Protein AF-A0A2D4EVL1-F1 (afdb_monomer)

Solvent-accessible surface area (backbone atoms only — not comparable to full-atom values): 8869 Å² total; per-residue (Å²): 101,49,69,61,30,50,54,51,45,54,55,54,51,51,54,47,52,57,56,58,70,43,46,65,57,53,49,51,52,48,57,52,46,53,50,40,49,78,69,65,39,97,57,35,70,60,49,52,53,52,51,52,52,55,53,51,53,52,51,52,50,52,53,51,52,50,57,50,49,54,53,38,49,54,50,30,54,51,32,49,50,52,54,53,50,50,53,49,52,57,49,50,55,52,50,51,58,56,71,70,50,81,78,69,57,94,44,72,71,48,34,53,52,51,52,51,53,48,54,54,48,62,69,45,43,63,65,46,53,53,50,52,51,53,48,48,55,49,46,50,50,40,44,74,70,65,38,95,58,28,70,63,44,48,56,51,49,55,62,73,76,108

Mean predicted aligned error: 4.7 Å

Radius of gyration: 28.56 Å; Cα contacts (8 Å, |Δi|>4): 63; chains: 1; bounding box: 56×29×90 Å

Organism: Micrurus corallinus (NCBI:txid54390)

Nearest PDB structures (foldseek):
  1cun-assembly1_C  TM=9.375E-01  e=3.130E-06  Gallus gallus
  3kbt-assembly1_A  TM=8.380E-01  e=3.012E-05  Homo sapiens
  1s35-assembly1_A  TM=7.912E-01  e=2.854E-05  Homo sapiens
  1u4q-assembly2_B  TM=7.596E-01  e=7.136E-05  Gallus gallus
  1u5p-assembly1_A  TM=7.511E-01  e=1.883E-04  Gallus gallus

pLDDT: mean 95.59, std 3.27, range [73.38, 98.31]

Foldseek 3Di:
DLVVLVVQLVVLVVVVVVLVVCPVVLVVLLVVLVVCCVVVHPCNVVSVVVNVVSVVVNVVVVVVSVVVNVVSVLVNLVVVLVVLLVVLVVVVVVVVVLVPDPPCDDDPVRNVVNVVVVVVVVVCVVVSVVSLVVSLVSLVVCLVVVRVCNVVSVVSNVVSVD

Structure (mmCIF, N/CA/C/O backbone):
data_AF-A0A2D4EVL1-F1
#
_entry.id   AF-A0A2D4EVL1-F1
#
loop_
_atom_site.group_PDB
_atom_site.id
_atom_site.type_symbol
_atom_site.label_atom_id
_atom_site.label_alt_id
_atom_site.label_comp_id
_atom_site.label_asym_id
_atom_site.label_entity_id
_atom_site.label_seq_id
_atom_site.pdbx_PDB_ins_code
_atom_site.Cartn_x
_atom_site.Cartn_y
_atom_site.Cartn_z
_atom_site.occupancy
_atom_site.B_iso_or_equiv
_atom_site.auth_seq_id
_atom_site.auth_comp_id
_atom_site.auth_asym_id
_atom_site.auth_atom_id
_atom_site.pdbx_PDB_model_num
ATOM 1 N N . ASP A 1 1 ? -6.513 1.545 -10.262 1.00 91.12 1 ASP A N 1
ATOM 2 C CA . ASP A 1 1 ? -5.299 2.325 -10.560 1.00 91.12 1 ASP A CA 1
ATOM 3 C C . ASP A 1 1 ? -4.847 3.025 -9.280 1.00 91.12 1 ASP A C 1
ATOM 5 O O . ASP A 1 1 ? -5.531 2.924 -8.263 1.00 91.12 1 ASP A O 1
ATOM 9 N N . VAL A 1 2 ? -3.686 3.683 -9.305 1.00 95.88 2 VAL A N 1
ATOM 10 C CA . VAL A 1 2 ? -3.088 4.323 -8.117 1.00 95.88 2 VAL A CA 1
ATOM 11 C C . VAL A 1 2 ? -4.008 5.401 -7.536 1.00 95.88 2 VAL A C 1
ATOM 13 O O . VAL A 1 2 ? -4.301 5.368 -6.348 1.00 95.88 2 VAL A O 1
ATOM 16 N N . ALA A 1 3 ? -4.558 6.278 -8.381 1.00 97.00 3 ALA A N 1
ATOM 17 C CA . ALA A 1 3 ? -5.450 7.353 -7.941 1.00 97.00 3 ALA A CA 1
ATOM 18 C C . ALA A 1 3 ? -6.717 6.826 -7.240 1.00 97.00 3 ALA A C 1
ATOM 20 O O . ALA A 1 3 ? -7.161 7.388 -6.241 1.00 97.00 3 ALA A O 1
ATOM 21 N N . GLY A 1 4 ? -7.295 5.725 -7.734 1.00 96.81 4 GLY A N 1
ATOM 22 C CA . GLY A 1 4 ? -8.428 5.083 -7.072 1.00 96.81 4 GLY A CA 1
ATOM 23 C C . GLY A 1 4 ? -8.071 4.497 -5.703 1.00 96.81 4 GLY A C 1
ATOM 24 O O . GLY A 1 4 ? -8.882 4.578 -4.781 1.00 96.81 4 GLY A O 1
ATOM 25 N N . ALA A 1 5 ? -6.873 3.924 -5.551 1.00 96.44 5 ALA A N 1
ATOM 26 C CA . ALA A 1 5 ? -6.405 3.392 -4.271 1.00 96.44 5 ALA A CA 1
ATOM 27 C C . ALA A 1 5 ? -6.095 4.509 -3.256 1.00 96.44 5 ALA A C 1
ATOM 29 O O . ALA A 1 5 ? -6.502 4.398 -2.100 1.00 96.44 5 ALA A O 1
ATOM 30 N N . GLU A 1 6 ? -5.471 5.606 -3.695 1.00 97.31 6 GLU A N 1
ATOM 31 C CA . GLU A 1 6 ? -5.244 6.809 -2.877 1.00 97.31 6 GLU A CA 1
ATOM 32 C C . GLU A 1 6 ? -6.563 7.390 -2.360 1.00 97.31 6 GLU A C 1
ATOM 34 O O . GLU A 1 6 ? -6.728 7.571 -1.157 1.00 97.31 6 GLU A O 1
ATOM 39 N N . ALA A 1 7 ? -7.558 7.566 -3.235 1.00 97.81 7 ALA A N 1
ATOM 40 C CA . ALA A 1 7 ? -8.861 8.101 -2.839 1.00 97.81 7 ALA A CA 1
ATOM 41 C C . ALA A 1 7 ? -9.582 7.232 -1.787 1.00 97.81 7 ALA A C 1
ATOM 43 O O . ALA A 1 7 ? -10.322 7.749 -0.946 1.00 97.81 7 ALA A O 1
ATOM 44 N N . LEU A 1 8 ? -9.388 5.906 -1.822 1.00 97.06 8 LEU A N 1
ATOM 45 C CA . LEU A 1 8 ? -9.926 5.001 -0.803 1.00 97.06 8 LEU A CA 1
ATOM 46 C C . LEU A 1 8 ? -9.233 5.189 0.550 1.00 97.06 8 LEU A C 1
ATOM 48 O O . LEU A 1 8 ? -9.920 5.190 1.571 1.00 97.06 8 LEU A O 1
ATOM 52 N N . LEU A 1 9 ? -7.907 5.356 0.560 1.00 97.62 9 LEU A N 1
ATOM 53 C CA . LEU A 1 9 ? -7.137 5.629 1.775 1.00 97.62 9 LEU A CA 1
ATOM 54 C C . LEU A 1 9 ? -7.504 6.985 2.380 1.00 97.62 9 LEU A C 1
ATOM 56 O O . LEU A 1 9 ? -7.775 7.049 3.578 1.00 97.62 9 LEU A O 1
ATOM 60 N N . ASP A 1 10 ? -7.596 8.029 1.558 1.00 97.69 10 ASP A N 1
ATOM 61 C CA . ASP A 1 10 ? -7.959 9.376 2.004 1.00 97.69 10 ASP A CA 1
ATOM 62 C C . ASP A 1 10 ? -9.335 9.380 2.676 1.00 97.69 10 ASP A C 1
ATOM 64 O O . ASP A 1 10 ? -9.482 9.811 3.821 1.00 97.69 10 ASP A O 1
ATOM 68 N N . ARG A 1 11 ? -10.341 8.792 2.019 1.00 97.38 11 ARG A N 1
ATOM 69 C CA . ARG A 1 11 ? -11.685 8.660 2.596 1.00 97.38 11 ARG A CA 1
ATOM 70 C C . ARG A 1 11 ? -11.692 7.820 3.877 1.00 97.38 11 ARG A C 1
ATOM 72 O O . ARG A 1 11 ? -12.444 8.096 4.809 1.00 97.38 11 ARG A O 1
ATOM 79 N N . HIS A 1 12 ? -10.881 6.766 3.942 1.00 97.81 12 HIS A N 1
ATOM 80 C CA . HIS A 1 12 ? -10.766 5.937 5.145 1.00 97.81 12 HIS A CA 1
ATOM 81 C C . HIS A 1 12 ? -10.135 6.701 6.317 1.00 97.81 12 HIS A C 1
ATOM 83 O O . HIS A 1 12 ? -10.515 6.500 7.476 1.00 97.81 12 HIS A O 1
ATOM 89 N N . GLN A 1 13 ? -9.214 7.615 6.015 1.00 96.94 13 GLN A N 1
ATOM 90 C CA . GLN A 1 13 ? -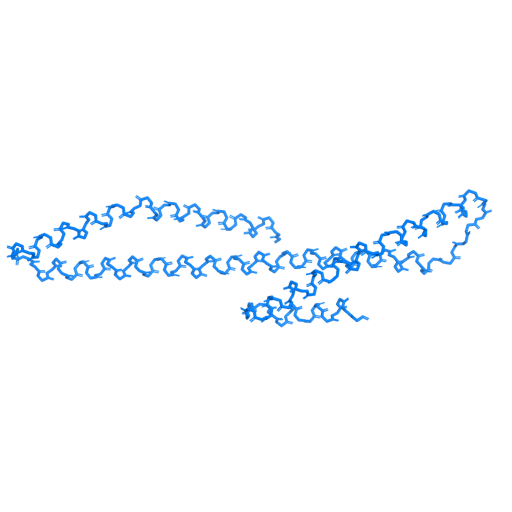8.611 8.519 6.985 1.00 96.94 13 GLN A CA 1
ATOM 91 C C . GLN A 1 13 ? -9.602 9.587 7.471 1.00 96.94 13 GLN A C 1
ATOM 93 O O . GLN A 1 13 ? -9.589 9.930 8.653 1.00 96.94 13 GLN A O 1
ATOM 98 N N . GLU A 1 14 ? -10.511 10.064 6.618 1.00 96.50 14 GLU A N 1
ATOM 99 C CA . GLU A 1 14 ? -11.616 10.937 7.045 1.00 96.50 14 GLU A CA 1
ATOM 100 C C . GLU A 1 14 ? -12.506 10.240 8.086 1.00 96.50 14 GLU A C 1
ATOM 102 O O . GLU A 1 14 ? -12.767 10.807 9.149 1.00 96.50 14 GLU A O 1
ATOM 107 N N . HIS A 1 15 ? -12.879 8.975 7.853 1.00 94.94 15 HIS A N 1
ATOM 108 C CA . HIS A 1 15 ? -13.634 8.181 8.832 1.00 94.94 15 HIS A CA 1
ATOM 109 C C . HIS A 1 15 ? -12.881 7.989 10.154 1.00 94.94 15 HIS A C 1
ATOM 111 O O . HIS A 1 15 ? -13.503 7.925 11.214 1.00 94.94 15 HIS A O 1
ATOM 117 N N . LYS A 1 16 ? -11.543 7.949 10.133 1.00 96.62 16 LYS A N 1
ATOM 118 C CA . LYS A 1 16 ? -10.755 7.941 11.373 1.00 96.62 16 LYS A CA 1
ATOM 119 C C . LYS A 1 16 ? -10.941 9.227 12.169 1.00 96.62 16 LYS A C 1
ATOM 121 O O . LYS A 1 16 ? -11.091 9.163 13.385 1.00 96.62 16 LYS A O 1
ATOM 126 N N . GLY A 1 17 ? -10.968 10.370 11.485 1.00 96.62 17 GLY A N 1
ATOM 127 C CA . GLY A 1 17 ? -11.242 11.664 12.104 1.00 96.62 17 GLY A CA 1
ATOM 128 C C . GLY A 1 17 ? -12.619 11.715 12.769 1.00 96.62 17 GLY A C 1
ATOM 129 O O . GLY A 1 17 ? -12.742 12.240 13.872 1.00 96.62 17 GLY A O 1
ATOM 130 N N . GLU A 1 18 ? -13.637 11.119 12.143 1.00 95.12 18 GLU A N 1
ATOM 131 C CA . GLU A 1 18 ? -14.978 10.990 12.733 1.00 95.12 18 GLU A CA 1
ATOM 132 C C . GLU A 1 18 ? -14.960 10.123 14.002 1.00 95.12 18 GLU A C 1
ATOM 134 O O . GLU A 1 18 ? -15.514 10.524 15.024 1.00 95.12 18 GLU A O 1
ATOM 139 N N . ILE A 1 19 ? -14.283 8.968 13.971 1.00 95.50 19 ILE A N 1
ATOM 140 C CA . ILE A 1 19 ? -14.125 8.087 15.143 1.00 95.50 19 ILE A CA 1
ATOM 141 C C . ILE A 1 19 ? -13.417 8.828 16.285 1.00 95.50 19 ILE A C 1
ATOM 143 O O . ILE A 1 19 ? -13.888 8.808 17.422 1.00 95.50 19 ILE A O 1
ATOM 147 N N . ASP A 1 20 ? -12.321 9.520 15.978 1.00 95.88 20 ASP A N 1
ATOM 148 C CA . ASP A 1 20 ? -11.523 10.246 16.968 1.00 95.88 20 ASP A CA 1
ATOM 149 C C . ASP A 1 20 ? -12.289 11.420 17.584 1.00 95.88 20 ASP A C 1
ATOM 151 O O . ASP A 1 20 ? -12.175 11.672 18.783 1.00 95.88 20 ASP A O 1
ATOM 155 N N . ALA A 1 21 ? -13.134 12.099 16.803 1.00 96.81 21 ALA A N 1
ATOM 156 C CA . ALA A 1 21 ? -13.993 13.167 17.308 1.00 96.81 21 ALA A CA 1
ATOM 157 C C . ALA A 1 21 ? -15.013 12.676 18.355 1.00 96.81 21 ALA A C 1
ATOM 159 O O . ALA A 1 21 ? -15.484 13.467 19.175 1.00 96.81 21 ALA A O 1
ATOM 160 N N . HIS A 1 22 ? -15.350 11.382 18.357 1.00 95.44 22 HIS A N 1
ATOM 161 C CA . HIS A 1 22 ? -16.252 10.782 19.339 1.00 95.44 22 HIS A CA 1
ATOM 162 C C . HIS A 1 22 ? -15.549 10.257 20.596 1.00 95.44 22 HIS A C 1
ATOM 164 O O . HIS A 1 22 ? -16.235 9.912 21.561 1.00 95.44 22 HIS A O 1
ATOM 170 N N . GLU A 1 23 ? -14.215 10.242 20.642 1.00 94.94 23 GLU A N 1
ATOM 171 C CA . GLU A 1 23 ? -13.448 9.657 21.748 1.00 94.94 23 GLU A CA 1
ATOM 172 C C . GLU A 1 23 ? -13.797 10.279 23.110 1.00 94.94 23 GLU A C 1
ATOM 174 O O . GLU A 1 23 ? -14.055 9.564 24.080 1.00 94.94 23 GLU A O 1
ATOM 179 N N . ASP A 1 24 ? -13.908 11.609 23.173 1.00 96.19 24 ASP A N 1
ATOM 180 C CA . ASP A 1 24 ? -14.286 12.314 24.404 1.00 96.19 24 ASP A CA 1
ATOM 181 C C . ASP A 1 24 ? -15.704 11.950 24.870 1.00 96.19 24 ASP A C 1
ATOM 183 O O . ASP A 1 24 ? -15.973 11.870 26.071 1.00 96.19 24 ASP A O 1
ATOM 187 N N . SER A 1 25 ? -16.617 11.684 23.929 1.00 96.88 25 SER A N 1
ATOM 188 C CA . SER A 1 25 ? -17.987 11.265 24.249 1.00 96.88 25 SER A CA 1
ATOM 189 C C . SER A 1 25 ? -18.015 9.852 24.829 1.00 96.88 25 SER A C 1
ATOM 191 O O . SER A 1 25 ? -18.701 9.619 25.825 1.00 96.88 25 SER A O 1
ATOM 193 N N . PHE A 1 26 ? -17.240 8.923 24.257 1.00 96.12 26 PHE A N 1
ATOM 194 C CA . PHE A 1 26 ? -17.080 7.573 24.806 1.00 96.12 26 PHE A CA 1
ATOM 195 C C . PHE A 1 26 ? -16.502 7.614 26.217 1.00 96.12 26 PHE A C 1
ATOM 197 O O . PHE A 1 26 ? -17.053 6.995 27.127 1.00 96.12 26 PHE A O 1
ATOM 204 N N . LYS A 1 27 ? -15.435 8.391 26.414 1.00 96.38 27 LYS A N 1
ATOM 205 C CA . LYS A 1 27 ? -14.796 8.545 27.719 1.00 96.38 27 LYS A CA 1
ATOM 206 C C . LYS A 1 27 ? -15.747 9.133 28.758 1.00 96.38 27 LYS A C 1
ATOM 208 O O . LYS A 1 27 ? -15.851 8.611 29.861 1.00 96.38 27 LYS A O 1
ATOM 213 N N . SER A 1 28 ? -16.493 10.177 28.397 1.00 97.88 28 SER A N 1
ATOM 214 C CA . SER A 1 28 ? -17.473 10.786 29.299 1.00 97.88 28 SER A CA 1
ATOM 215 C C . SER A 1 28 ? -18.601 9.819 29.681 1.00 97.88 28 SER A C 1
ATOM 217 O O . SER A 1 28 ? -19.038 9.822 30.837 1.00 97.88 28 SER A O 1
ATOM 219 N N . ALA A 1 29 ? -19.061 8.985 28.743 1.00 97.38 29 ALA A N 1
ATOM 220 C CA . ALA A 1 29 ? -20.056 7.952 29.015 1.00 97.38 29 ALA A CA 1
ATOM 221 C C . ALA A 1 29 ? -19.513 6.872 29.965 1.00 97.38 29 ALA A C 1
ATOM 223 O O . ALA A 1 29 ? -20.210 6.505 30.915 1.00 97.38 29 ALA A O 1
ATOM 224 N N . ASP A 1 30 ? -18.272 6.422 29.756 1.00 97.44 30 ASP A N 1
ATOM 225 C CA . ASP A 1 30 ? -17.607 5.467 30.648 1.00 97.44 30 ASP A CA 1
ATOM 226 C C . ASP A 1 30 ? -17.434 6.050 32.056 1.00 97.44 30 ASP A C 1
ATOM 228 O O . ASP A 1 30 ? -17.964 5.488 33.012 1.00 97.44 30 ASP A O 1
ATOM 232 N N . ASP A 1 31 ? -16.836 7.240 32.189 1.00 98.06 31 ASP A N 1
ATOM 233 C CA . ASP A 1 31 ? -16.630 7.927 33.474 1.00 98.06 31 ASP A CA 1
A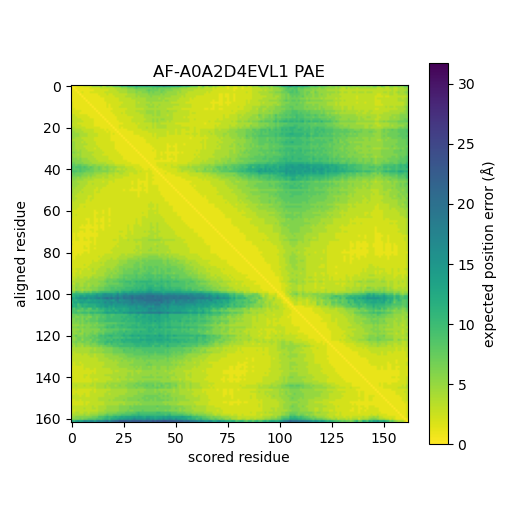TOM 234 C C . ASP A 1 31 ? -17.949 8.109 34.256 1.00 98.06 31 ASP A C 1
ATOM 236 O O . ASP A 1 31 ? -18.027 7.880 35.473 1.00 98.06 31 ASP A O 1
ATOM 240 N N . SER A 1 32 ? -19.020 8.492 33.552 1.00 97.81 32 SER A N 1
ATOM 241 C CA . SER A 1 32 ? -20.354 8.653 34.142 1.00 97.81 32 SER A CA 1
ATOM 242 C C . SER A 1 32 ? -20.918 7.317 34.625 1.00 97.81 32 SER A C 1
ATOM 244 O O . SER A 1 32 ? -21.453 7.227 35.733 1.00 97.81 32 SER A O 1
ATOM 246 N N . GLY A 1 33 ? -20.771 6.262 33.823 1.00 97.88 33 GLY A N 1
ATOM 247 C CA . GLY A 1 33 ? -21.194 4.915 34.185 1.00 97.88 33 GLY A CA 1
ATOM 248 C C . GLY A 1 33 ? -20.417 4.360 35.381 1.00 97.88 33 GLY A C 1
ATOM 249 O O . GLY A 1 33 ? -21.032 3.871 36.329 1.00 97.88 33 GLY A O 1
ATOM 250 N N . GLN A 1 34 ? -19.090 4.515 35.404 1.00 97.81 34 GLN A N 1
ATOM 251 C CA . GLN A 1 34 ? -18.249 4.112 36.537 1.00 97.81 34 GLN A CA 1
ATOM 252 C C . GLN A 1 34 ? -18.653 4.838 37.826 1.00 97.81 34 GLN A C 1
ATOM 254 O O . GLN A 1 34 ? -18.710 4.229 38.897 1.00 97.81 34 GLN A O 1
ATOM 259 N N . THR A 1 35 ? -19.014 6.121 37.730 1.00 98.25 35 THR A N 1
ATOM 260 C CA . THR A 1 35 ? -19.513 6.899 38.873 1.00 98.25 35 THR A CA 1
ATOM 261 C C . THR A 1 35 ? -20.822 6.324 39.430 1.00 98.25 35 THR A C 1
ATOM 263 O O . THR A 1 35 ? -20.973 6.207 40.648 1.00 98.25 35 THR 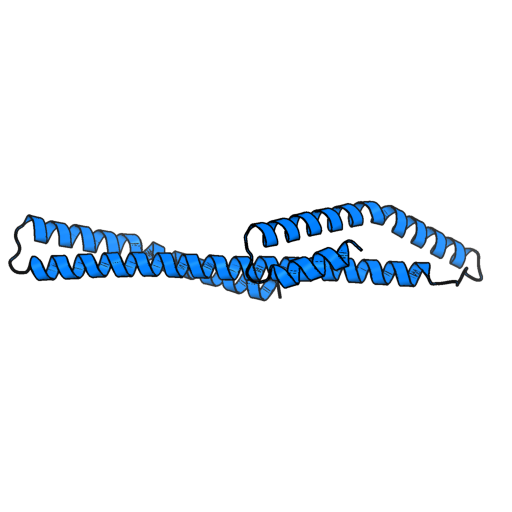A O 1
ATOM 266 N N . LEU A 1 36 ? -21.761 5.917 38.566 1.00 98.00 36 LEU A N 1
ATOM 267 C CA . LEU A 1 36 ? -23.018 5.282 38.988 1.00 98.00 36 LEU A CA 1
ATOM 268 C C . LEU A 1 36 ? -22.780 3.935 39.683 1.00 98.00 36 LEU A C 1
ATOM 270 O O . LEU A 1 36 ? -23.419 3.649 40.699 1.00 98.00 36 LEU A O 1
ATOM 274 N N . LEU A 1 37 ? -21.841 3.134 39.170 1.00 97.69 37 LEU A N 1
ATOM 275 C CA . LEU A 1 37 ? -21.452 1.862 39.784 1.00 97.69 37 LEU A CA 1
ATOM 276 C C . LEU A 1 37 ? -20.825 2.078 41.166 1.00 97.69 37 LEU A C 1
ATOM 278 O O . LEU A 1 37 ? -21.208 1.415 42.129 1.00 97.69 37 LEU A O 1
ATOM 282 N N . ALA A 1 38 ? -19.912 3.045 41.291 1.00 97.25 38 ALA A N 1
ATOM 283 C CA . ALA A 1 38 ? -19.273 3.386 42.562 1.00 97.25 38 ALA A CA 1
ATOM 284 C C . ALA A 1 38 ? -20.278 3.892 43.614 1.00 97.25 38 A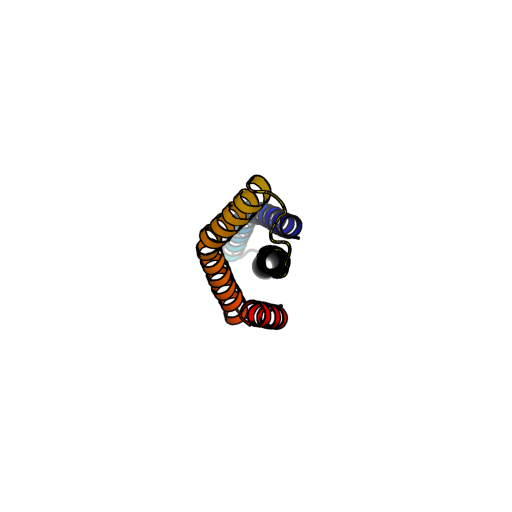LA A C 1
ATOM 286 O O . ALA A 1 38 ? -20.108 3.640 44.806 1.00 97.25 38 ALA A O 1
ATOM 287 N N . ALA A 1 39 ? -21.341 4.572 43.178 1.00 97.44 39 ALA A N 1
ATOM 288 C CA . ALA A 1 39 ? -22.416 5.051 44.042 1.00 97.44 39 ALA A CA 1
ATOM 289 C C . ALA A 1 39 ? -23.432 3.962 44.445 1.00 97.44 39 ALA A C 1
ATOM 291 O O . ALA A 1 39 ? -24.345 4.251 45.219 1.00 97.44 39 ALA A O 1
ATOM 292 N N . GLY A 1 40 ? -23.311 2.731 43.931 1.00 96.50 40 GLY A N 1
ATOM 293 C CA . GLY A 1 40 ? -24.266 1.652 44.197 1.00 96.50 40 GLY A CA 1
ATOM 294 C C . GLY A 1 40 ? -25.658 1.944 43.633 1.00 96.50 40 GLY A C 1
ATOM 295 O O . GLY A 1 40 ? -26.664 1.671 44.289 1.00 96.50 40 GLY A O 1
ATOM 296 N N . HIS A 1 41 ? -25.727 2.551 42.444 1.00 97.44 41 HIS A N 1
ATOM 297 C CA . HIS A 1 41 ? -26.986 2.919 41.799 1.00 97.44 41 HIS A CA 1
ATOM 298 C C . HIS A 1 41 ? -27.934 1.709 41.658 1.00 97.44 41 HIS A C 1
ATOM 300 O O . HIS A 1 41 ? -27.491 0.590 41.402 1.00 97.44 41 HIS A O 1
ATOM 306 N N . TYR A 1 42 ? -29.251 1.918 41.778 1.00 97.12 42 TYR A N 1
ATOM 307 C CA . TYR A 1 42 ? -30.236 0.819 41.783 1.00 97.12 42 TYR A CA 1
ATOM 308 C C . TYR A 1 42 ? -30.210 -0.042 40.506 1.00 97.12 42 TYR A C 1
ATOM 310 O O . TYR A 1 42 ? -30.583 -1.209 40.546 1.00 97.12 42 TYR A O 1
ATOM 318 N N . ALA A 1 43 ? -29.754 0.534 39.390 1.00 97.19 43 ALA A N 1
ATOM 319 C CA . ALA A 1 43 ? -29.606 -0.126 38.094 1.00 97.19 43 ALA A CA 1
ATOM 320 C C . ALA A 1 43 ? -28.146 -0.528 37.782 1.00 97.19 43 ALA A C 1
ATOM 322 O O . ALA A 1 43 ? -27.752 -0.548 36.621 1.00 97.19 43 ALA A O 1
ATOM 323 N N . SER A 1 44 ? -27.311 -0.788 38.796 1.00 97.81 44 SER A N 1
ATOM 324 C CA . SER A 1 44 ? -25.874 -1.067 38.596 1.00 97.81 44 SER A CA 1
ATOM 325 C C . SER A 1 44 ? -25.600 -2.238 37.647 1.00 97.81 44 SER A C 1
ATOM 327 O O . SER A 1 44 ? -24.669 -2.160 36.851 1.00 97.81 44 SER A O 1
ATOM 329 N N . ASP A 1 45 ? -26.416 -3.294 37.684 1.00 97.69 45 ASP A N 1
ATOM 330 C CA . ASP A 1 45 ? -26.250 -4.443 36.785 1.00 97.69 45 ASP A CA 1
ATOM 331 C C . ASP A 1 45 ? -26.462 -4.048 35.315 1.00 97.69 45 ASP A C 1
ATOM 333 O O . ASP A 1 45 ? -25.642 -4.383 34.462 1.00 97.69 45 ASP A O 1
ATOM 337 N N . GLU A 1 46 ? -27.502 -3.257 35.034 1.00 98.00 46 GLU A N 1
ATOM 338 C CA . GLU A 1 46 ? -27.782 -2.737 33.691 1.00 98.00 46 GLU A CA 1
ATOM 339 C C . GLU A 1 46 ? -26.687 -1.764 33.233 1.00 98.00 46 GLU A C 1
ATOM 341 O O . GLU A 1 46 ? -26.205 -1.860 32.106 1.00 98.00 46 GLU A O 1
ATOM 346 N N . VAL A 1 47 ? -26.240 -0.854 34.108 1.00 98.25 47 VAL A N 1
ATOM 347 C CA . VAL A 1 47 ? -25.150 0.082 33.786 1.00 98.25 47 VAL A CA 1
ATOM 348 C C . VAL A 1 47 ? -23.872 -0.679 33.440 1.00 98.25 47 VAL A C 1
ATOM 350 O O . VAL A 1 47 ? -23.226 -0.366 32.443 1.00 98.25 47 VAL A O 1
ATOM 353 N N . LYS A 1 48 ? -23.528 -1.713 34.214 1.00 98.12 48 LYS A N 1
ATOM 354 C CA . LYS A 1 48 ? -22.355 -2.548 33.953 1.00 98.12 48 LYS A CA 1
ATOM 355 C C . LYS A 1 48 ? -22.455 -3.257 32.603 1.00 98.12 48 LYS A C 1
ATOM 357 O O . LYS A 1 48 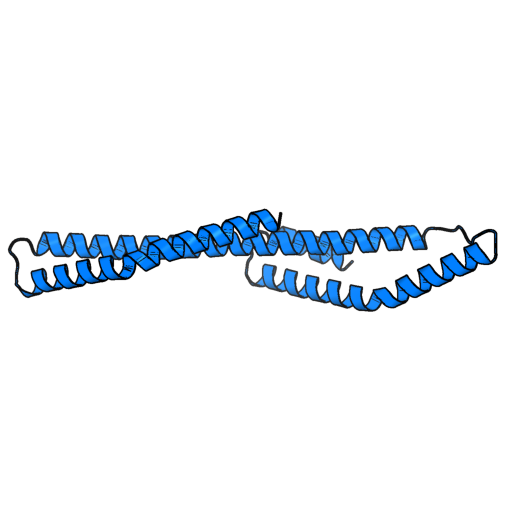? -21.496 -3.212 31.841 1.00 98.12 48 LYS A O 1
ATOM 362 N N . GLU A 1 49 ? -23.600 -3.867 32.297 1.00 98.25 49 GLU A N 1
ATOM 363 C CA . GLU A 1 49 ? -23.835 -4.520 31.004 1.00 98.25 49 GLU A CA 1
ATOM 364 C C . GLU A 1 49 ? -23.657 -3.533 29.842 1.00 98.25 49 GLU A C 1
ATOM 366 O O . GLU A 1 49 ? -22.930 -3.816 28.891 1.00 98.25 49 GLU A O 1
ATOM 371 N N . LYS A 1 50 ? -24.252 -2.336 29.938 1.00 98.00 50 LYS A N 1
ATOM 372 C CA . LYS A 1 50 ? -24.139 -1.307 28.894 1.00 98.00 50 LYS A CA 1
ATOM 373 C C . LYS A 1 50 ? -22.709 -0.809 28.700 1.00 98.00 50 LYS A C 1
ATOM 375 O O . LYS A 1 50 ? -22.309 -0.616 27.556 1.00 98.00 50 LYS A O 1
ATOM 380 N N . LEU A 1 51 ? -21.942 -0.624 29.775 1.00 98.12 51 LEU A N 1
ATOM 381 C CA . LEU A 1 51 ? -20.530 -0.235 29.684 1.00 98.12 51 LEU A CA 1
ATOM 382 C C . LEU A 1 51 ? -19.673 -1.326 29.038 1.00 98.12 51 LEU A C 1
ATOM 384 O O . LEU A 1 51 ? -18.814 -1.018 28.214 1.00 98.12 51 LEU A O 1
ATOM 388 N N . THR A 1 52 ? -19.921 -2.597 29.371 1.00 98.19 52 THR A N 1
ATOM 389 C CA . THR A 1 52 ? -19.237 -3.724 28.725 1.00 98.19 52 THR A CA 1
ATOM 390 C C . THR A 1 52 ? -19.514 -3.737 27.225 1.00 98.19 52 THR A C 1
ATOM 392 O O . THR A 1 52 ? -18.563 -3.712 26.449 1.00 98.19 52 THR A O 1
ATOM 395 N N . VAL A 1 53 ? -20.785 -3.663 26.819 1.00 98.12 53 VAL A N 1
ATOM 396 C CA . VAL A 1 53 ? -21.164 -3.615 25.396 1.00 98.12 53 VAL A CA 1
ATOM 397 C C . VAL A 1 53 ? -20.533 -2.410 24.693 1.00 98.12 53 VAL A C 1
ATOM 399 O O . VAL A 1 53 ? -19.975 -2.554 23.611 1.00 98.12 53 VAL A O 1
ATOM 402 N N . LEU A 1 54 ? -20.563 -1.223 25.307 1.00 96.81 54 LEU A N 1
ATOM 403 C CA . LEU A 1 54 ? -19.965 -0.014 24.731 1.00 96.81 54 LEU A CA 1
ATOM 404 C C . LEU A 1 54 ? -18.456 -0.177 24.473 1.00 96.81 54 LEU A C 1
ATOM 406 O O . LEU A 1 54 ? -17.956 0.243 23.430 1.00 96.81 54 LEU A O 1
ATOM 410 N N . SER A 1 55 ? -17.739 -0.788 25.418 1.00 97.06 55 SER A N 1
ATOM 411 C CA . SER A 1 55 ? -16.299 -1.047 25.315 1.00 97.06 55 SER A CA 1
ATOM 412 C C . SER A 1 55 ? -15.965 -2.079 24.228 1.00 97.06 55 SER A C 1
ATOM 414 O O . SER A 1 55 ? -15.021 -1.887 23.453 1.00 97.06 55 SER A O 1
ATOM 416 N N . GLU A 1 56 ? -16.763 -3.145 24.133 1.00 98.12 56 GLU A N 1
ATOM 417 C CA . GLU A 1 56 ? -16.623 -4.186 23.108 1.00 98.12 56 GLU A CA 1
ATOM 418 C C . GLU A 1 56 ? -16.873 -3.625 21.703 1.00 98.12 56 GLU A C 1
ATOM 420 O O . GLU A 1 56 ? -16.031 -3.789 20.823 1.00 98.12 56 GLU A O 1
ATOM 425 N N . GLU A 1 57 ? -17.965 -2.881 21.507 1.00 96.94 57 GLU A N 1
ATOM 426 C CA . GLU A 1 57 ? -18.301 -2.250 20.222 1.00 96.94 57 GLU A CA 1
ATOM 427 C C . GLU A 1 57 ? -17.243 -1.224 19.791 1.00 96.94 57 GLU A C 1
ATOM 429 O O . GLU A 1 57 ? -16.859 -1.171 18.621 1.00 96.94 57 GLU A O 1
ATOM 434 N N . ARG A 1 58 ? -16.705 -0.434 20.733 1.00 96.44 58 ARG A N 1
ATOM 435 C CA . ARG A 1 58 ? -15.609 0.503 20.439 1.00 96.44 58 ARG A CA 1
ATOM 436 C C . ARG A 1 58 ? -14.349 -0.234 19.990 1.00 96.44 58 ARG A C 1
ATOM 438 O O . ARG A 1 58 ? -13.718 0.172 19.016 1.00 96.44 58 ARG A O 1
ATOM 445 N N . THR A 1 59 ? -13.981 -1.306 20.690 1.00 97.38 59 THR A N 1
ATOM 446 C CA . THR A 1 59 ? -12.826 -2.136 20.321 1.00 97.38 59 THR A CA 1
ATOM 447 C C . THR A 1 59 ? -13.018 -2.738 18.930 1.00 97.38 59 THR A C 1
ATOM 449 O O . THR A 1 59 ? -12.157 -2.565 18.070 1.00 97.38 59 THR A O 1
ATOM 452 N N . ALA A 1 60 ? -14.178 -3.345 18.672 1.00 97.75 60 ALA A N 1
ATOM 453 C CA . ALA A 1 60 ? -14.505 -3.951 17.386 1.00 97.75 60 ALA A CA 1
ATOM 454 C C . ALA A 1 60 ? -14.480 -2.934 16.232 1.00 97.75 60 ALA A C 1
ATOM 456 O O . ALA A 1 60 ? -13.975 -3.235 15.149 1.00 97.75 60 ALA A O 1
ATOM 457 N N . LEU A 1 61 ? -14.975 -1.712 16.456 1.00 97.00 61 LEU A N 1
ATOM 458 C CA . LEU A 1 61 ? -14.925 -0.632 15.468 1.00 97.00 61 LEU A CA 1
ATOM 459 C C . LEU A 1 61 ? -13.482 -0.258 15.099 1.00 97.00 61 LEU A C 1
ATOM 461 O O . LEU A 1 61 ? -13.171 -0.112 13.916 1.00 97.00 61 LEU A O 1
ATOM 465 N N . LEU A 1 62 ? -12.601 -0.112 16.093 1.00 97.38 62 LEU A N 1
ATOM 466 C CA . LEU A 1 62 ? -11.194 0.231 15.867 1.00 97.38 62 LEU A CA 1
ATOM 467 C C . LEU A 1 62 ? -10.442 -0.896 15.150 1.00 97.38 62 LEU A C 1
ATOM 469 O O . LEU A 1 62 ? -9.681 -0.628 14.221 1.00 97.38 62 LEU A O 1
ATOM 473 N N . GLU A 1 63 ? -10.690 -2.149 15.531 1.00 98.25 63 GLU A N 1
ATOM 474 C CA . GLU A 1 63 ? -10.124 -3.322 14.859 1.00 98.25 63 GLU A CA 1
ATOM 475 C C . GLU A 1 63 ? -10.590 -3.423 13.402 1.00 98.25 63 GLU A C 1
ATOM 477 O O . GLU A 1 63 ? -9.779 -3.661 12.505 1.00 98.25 63 GLU A O 1
ATOM 482 N N . LEU A 1 64 ? -11.881 -3.192 13.140 1.00 98.00 64 LEU A N 1
ATOM 483 C CA . LEU A 1 64 ? -12.433 -3.195 11.787 1.00 98.00 64 LEU A CA 1
ATOM 484 C C . LEU A 1 64 ? -11.842 -2.069 10.932 1.00 98.00 64 LEU A C 1
ATOM 486 O O . LEU A 1 64 ? -11.506 -2.289 9.765 1.00 98.00 64 LEU A O 1
ATOM 490 N N . TRP A 1 65 ? -11.706 -0.870 11.504 1.00 98.00 65 TRP A N 1
ATOM 491 C CA . TRP A 1 65 ? -11.075 0.257 10.827 1.00 98.00 65 TRP A CA 1
ATOM 492 C C . TRP A 1 65 ? -9.625 -0.070 10.455 1.00 98.00 65 TRP A C 1
ATOM 494 O O . TRP A 1 65 ? -9.218 0.148 9.313 1.00 98.00 65 TRP A O 1
ATOM 504 N N . GLU A 1 66 ? -8.863 -0.645 11.383 1.00 98.25 66 GLU A N 1
ATOM 505 C CA . GLU A 1 66 ? -7.458 -0.992 11.170 1.00 98.25 66 GLU A CA 1
ATOM 506 C C . GLU A 1 66 ? -7.296 -2.103 10.125 1.00 98.25 66 GLU A C 1
ATOM 508 O O . GLU A 1 66 ? -6.505 -1.971 9.189 1.00 98.25 66 GLU A O 1
ATOM 513 N N . LEU A 1 67 ? -8.110 -3.159 10.208 1.00 97.69 67 LEU A N 1
ATOM 514 C CA . LEU A 1 67 ? -8.142 -4.222 9.204 1.00 97.69 67 LEU A CA 1
ATOM 515 C C . LEU A 1 67 ? -8.419 -3.655 7.807 1.00 97.69 67 LEU A C 1
ATOM 517 O O . LEU A 1 67 ? -7.784 -4.045 6.824 1.00 97.69 67 LEU A O 1
ATOM 521 N N . ARG A 1 68 ? -9.369 -2.722 7.703 1.00 97.94 68 ARG A N 1
ATOM 522 C CA . ARG A 1 68 ? -9.725 -2.114 6.423 1.00 97.94 68 ARG A CA 1
ATOM 523 C C . ARG A 1 68 ? -8.628 -1.190 5.894 1.00 97.94 68 ARG A C 1
ATOM 525 O O . ARG A 1 68 ? -8.370 -1.217 4.691 1.00 97.94 68 ARG A O 1
ATOM 532 N N . ARG A 1 69 ? -7.944 -0.445 6.771 1.00 98.00 69 ARG A N 1
ATOM 533 C CA . ARG A 1 69 ? -6.771 0.371 6.415 1.00 98.00 69 ARG A CA 1
ATOM 534 C C . ARG A 1 69 ? -5.698 -0.500 5.768 1.00 98.00 69 ARG A C 1
ATOM 536 O O . ARG A 1 69 ? -5.282 -0.214 4.652 1.00 98.00 69 ARG A O 1
ATOM 543 N N . GLN A 1 70 ? -5.342 -1.613 6.410 1.00 97.62 70 GLN A N 1
ATOM 544 C CA . GLN A 1 70 ? -4.339 -2.550 5.894 1.00 97.62 70 GLN A CA 1
ATOM 545 C C . GLN A 1 70 ? -4.718 -3.126 4.521 1.00 97.62 70 GLN A C 1
ATOM 547 O O . GLN A 1 70 ? -3.855 -3.311 3.667 1.00 97.62 70 GLN A O 1
ATOM 552 N N . GLN A 1 71 ? -6.004 -3.403 4.275 1.00 97.25 71 GLN A N 1
ATOM 553 C CA . GLN A 1 71 ? -6.472 -3.854 2.958 1.00 97.25 71 GLN A CA 1
ATOM 554 C C . GLN A 1 71 ? -6.298 -2.780 1.878 1.00 97.25 71 GLN A C 1
ATOM 556 O O . GLN A 1 71 ? -5.905 -3.099 0.755 1.00 97.25 71 GLN A O 1
ATOM 561 N N . TYR A 1 72 ? -6.598 -1.519 2.197 1.00 98.12 72 TYR A N 1
ATOM 562 C CA . TYR A 1 72 ? -6.401 -0.414 1.262 1.00 98.12 72 TYR A CA 1
ATOM 563 C C . TYR A 1 72 ? -4.921 -0.124 1.009 1.00 98.12 72 TYR A C 1
ATOM 565 O O . TYR A 1 72 ? -4.560 0.130 -0.136 1.00 98.12 72 TYR A O 1
ATOM 573 N N . GLU A 1 73 ? -4.062 -0.249 2.019 1.00 97.94 73 GLU A N 1
ATOM 574 C CA . GLU A 1 73 ? -2.609 -0.118 1.853 1.00 97.94 73 GLU A CA 1
ATOM 575 C C . GLU A 1 73 ? -2.044 -1.204 0.944 1.00 97.94 73 GLU A C 1
ATOM 577 O O . GLU A 1 73 ? -1.361 -0.892 -0.023 1.00 97.94 73 GLU A O 1
ATOM 582 N N . GLN A 1 74 ? -2.429 -2.465 1.155 1.00 97.81 74 GLN A N 1
ATOM 583 C CA . GLN A 1 74 ? -2.053 -3.540 0.237 1.00 97.81 74 GLN A CA 1
ATOM 584 C C . GLN A 1 74 ? -2.587 -3.282 -1.187 1.00 97.81 74 GLN A C 1
ATOM 586 O O . GLN A 1 74 ? -1.919 -3.530 -2.187 1.00 97.81 74 GLN A O 1
ATOM 591 N N . CYS A 1 75 ? -3.801 -2.743 -1.328 1.00 97.81 75 CYS A N 1
ATOM 592 C CA . CYS A 1 75 ? -4.305 -2.346 -2.644 1.00 97.81 75 CYS A CA 1
ATOM 593 C C . CYS A 1 75 ? -3.415 -1.277 -3.295 1.00 97.81 75 CYS A C 1
ATOM 595 O O . CYS A 1 75 ? -3.034 -1.430 -4.454 1.00 97.81 75 CYS A O 1
ATOM 597 N N . MET A 1 76 ? -3.058 -0.234 -2.546 1.00 98.25 76 MET A N 1
ATOM 598 C CA . MET A 1 76 ? -2.186 0.844 -3.003 1.00 98.25 76 MET A CA 1
ATOM 599 C C . MET A 1 76 ? -0.817 0.317 -3.436 1.00 98.25 76 MET A C 1
ATOM 601 O O . MET A 1 76 ? -0.395 0.572 -4.564 1.00 98.25 76 MET A O 1
ATOM 605 N N . ASP A 1 77 ? -0.176 -0.492 -2.594 1.00 98.31 77 ASP A N 1
ATOM 606 C CA . ASP A 1 77 ? 1.116 -1.108 -2.884 1.00 98.31 77 ASP A CA 1
ATOM 607 C C . ASP A 1 77 ? 1.083 -1.931 -4.178 1.00 98.31 77 ASP A C 1
ATOM 609 O O . ASP A 1 77 ? 1.974 -1.812 -5.023 1.00 98.31 77 ASP A O 1
ATOM 613 N N . LEU A 1 78 ? 0.022 -2.718 -4.388 1.00 98.00 78 LEU A N 1
ATOM 614 C CA . LEU A 1 78 ? -0.141 -3.495 -5.615 1.00 98.00 78 LEU A CA 1
ATOM 615 C C . LEU A 1 78 ? -0.295 -2.605 -6.854 1.00 98.00 78 LEU A C 1
ATOM 617 O O . LEU A 1 78 ? 0.277 -2.902 -7.902 1.00 98.00 78 LEU A O 1
ATOM 621 N N . GLN A 1 79 ? -1.072 -1.522 -6.757 1.00 98.25 79 GLN A N 1
ATOM 622 C CA . GLN A 1 79 ? -1.255 -0.599 -7.881 1.00 98.25 79 GLN A CA 1
ATOM 623 C C . GLN A 1 79 ? 0.039 0.152 -8.216 1.00 98.25 79 GLN A C 1
ATOM 625 O O . GLN A 1 79 ? 0.327 0.349 -9.397 1.00 98.25 79 GLN A O 1
ATOM 630 N N . LEU A 1 80 ? 0.825 0.539 -7.205 1.00 98.12 80 LEU A N 1
ATOM 631 C CA . LEU A 1 80 ? 2.155 1.122 -7.397 1.00 98.12 80 LEU A CA 1
ATOM 632 C C . LEU A 1 80 ? 3.085 0.131 -8.096 1.00 98.12 80 LEU A C 1
ATOM 634 O O . LEU A 1 80 ? 3.688 0.480 -9.108 1.00 98.12 80 LEU A O 1
ATOM 638 N N . PHE A 1 81 ? 3.126 -1.116 -7.617 1.00 98.06 81 PHE A N 1
ATOM 639 C CA . PHE A 1 81 ? 3.937 -2.169 -8.221 1.00 98.06 81 PHE A CA 1
ATOM 640 C C . PHE A 1 81 ? 3.579 -2.372 -9.696 1.00 98.06 81 PHE A C 1
ATOM 642 O O . PHE A 1 81 ? 4.457 -2.330 -10.550 1.00 98.06 81 PHE A O 1
ATOM 649 N N . TYR A 1 82 ? 2.291 -2.510 -10.025 1.00 97.25 82 TYR A N 1
ATOM 650 C CA . TYR A 1 82 ? 1.856 -2.688 -11.412 1.00 97.25 82 TYR A CA 1
ATOM 651 C C . TYR A 1 82 ? 2.203 -1.508 -12.314 1.00 97.25 82 TYR A C 1
ATOM 653 O O . TYR A 1 82 ? 2.688 -1.732 -13.422 1.00 97.25 82 TYR A O 1
ATOM 661 N N . ARG A 1 83 ? 1.984 -0.273 -11.850 1.00 97.44 83 ARG A N 1
ATOM 662 C CA . ARG A 1 83 ? 2.352 0.934 -12.603 1.00 97.44 83 ARG A CA 1
ATOM 663 C C . ARG A 1 83 ? 3.849 0.947 -12.906 1.00 97.44 83 ARG A C 1
ATOM 665 O O . ARG A 1 83 ? 4.249 1.244 -14.029 1.00 97.44 83 ARG A O 1
ATOM 672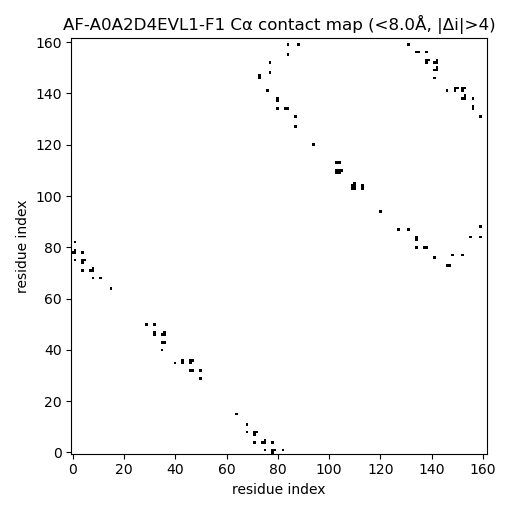 N N . ASP A 1 84 ? 4.666 0.652 -11.903 1.00 96.38 84 ASP A N 1
ATOM 673 C CA . ASP A 1 84 ? 6.115 0.751 -12.024 1.00 96.38 84 ASP A CA 1
ATOM 674 C C . ASP A 1 84 ? 6.674 -0.383 -12.895 1.00 96.38 84 ASP A C 1
ATOM 676 O O . ASP A 1 84 ? 7.491 -0.114 -13.774 1.00 96.38 84 ASP A O 1
ATOM 680 N N . THR A 1 85 ? 6.169 -1.616 -12.758 1.00 96.25 85 THR A N 1
ATOM 681 C CA . THR A 1 85 ? 6.488 -2.719 -13.681 1.00 96.25 85 THR A CA 1
ATOM 682 C C . THR A 1 85 ? 6.098 -2.373 -15.118 1.00 96.25 85 THR A C 1
ATOM 684 O O . THR A 1 85 ? 6.921 -2.502 -16.017 1.00 96.25 85 THR A O 1
ATOM 687 N N . GLU A 1 86 ? 4.893 -1.842 -15.346 1.00 95.00 86 GLU A N 1
ATOM 688 C CA . GLU A 1 86 ? 4.450 -1.424 -16.681 1.00 95.00 86 GLU A CA 1
ATOM 689 C C . GLU A 1 86 ? 5.345 -0.318 -17.267 1.00 95.00 86 GLU A C 1
ATOM 691 O O . GLU A 1 86 ? 5.609 -0.288 -18.472 1.00 95.00 86 GLU A O 1
ATOM 696 N N . GLN A 1 87 ? 5.853 0.598 -16.438 1.00 94.38 87 GLN A N 1
ATOM 697 C CA . GLN A 1 87 ? 6.804 1.612 -16.887 1.00 94.38 87 GLN A CA 1
ATOM 698 C C . GLN A 1 87 ? 8.128 0.988 -17.348 1.00 94.38 87 GLN A C 1
ATOM 700 O O . GLN A 1 87 ? 8.683 1.437 -18.357 1.00 94.38 87 GLN A O 1
ATOM 705 N N . VAL A 1 88 ? 8.629 -0.026 -16.633 1.00 93.94 88 VAL A N 1
ATOM 706 C CA . VAL A 1 88 ? 9.838 -0.758 -17.032 1.00 93.94 88 VAL A CA 1
ATOM 707 C C . VAL A 1 88 ? 9.599 -1.549 -18.315 1.00 93.94 88 VAL A C 1
ATOM 709 O O . VAL A 1 88 ? 10.362 -1.374 -19.262 1.00 93.94 88 VAL A O 1
ATOM 712 N N . ASP A 1 89 ? 8.513 -2.316 -18.404 1.00 93.06 89 ASP A N 1
ATOM 713 C CA . ASP A 1 89 ? 8.165 -3.114 -19.588 1.00 93.06 89 ASP A CA 1
ATOM 714 C C . ASP A 1 89 ? 8.048 -2.245 -20.847 1.00 93.06 89 ASP A C 1
ATOM 716 O O . ASP A 1 89 ? 8.590 -2.566 -21.909 1.00 93.06 89 ASP A O 1
ATOM 720 N N . ASN A 1 90 ? 7.396 -1.086 -20.724 1.00 93.88 90 ASN A N 1
ATOM 721 C CA . ASN A 1 90 ? 7.272 -0.123 -21.814 1.00 93.88 90 ASN A CA 1
ATOM 722 C C . ASN A 1 90 ? 8.616 0.491 -22.221 1.00 93.88 90 ASN A C 1
ATOM 724 O O . ASN A 1 90 ? 8.804 0.837 -23.391 1.00 93.88 90 ASN A O 1
ATOM 728 N N . TRP A 1 91 ? 9.536 0.690 -21.274 1.00 92.88 91 TRP A N 1
ATOM 729 C CA . TRP A 1 91 ? 10.887 1.149 -21.588 1.00 92.88 91 TRP A CA 1
ATOM 730 C C . TRP A 1 91 ? 11.677 0.048 -22.300 1.00 92.88 91 TRP A C 1
ATOM 732 O O . TRP A 1 91 ? 12.226 0.321 -23.367 1.00 92.88 91 TRP A O 1
ATOM 742 N N . MET A 1 92 ? 11.657 -1.188 -21.788 1.00 91.62 92 MET A N 1
ATOM 743 C CA . MET A 1 92 ? 12.355 -2.336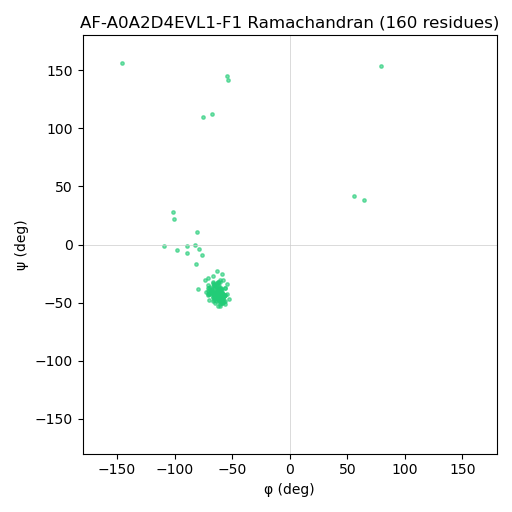 -22.382 1.00 91.62 92 MET A CA 1
ATOM 744 C C . MET A 1 92 ? 11.878 -2.580 -23.813 1.00 91.62 92 MET A C 1
ATOM 746 O O . MET A 1 92 ? 12.690 -2.565 -24.733 1.00 91.62 92 MET A O 1
ATOM 750 N N . SER A 1 93 ? 10.561 -2.629 -24.030 1.00 92.62 93 SER A N 1
ATOM 751 C CA . SER A 1 93 ? 9.961 -2.808 -25.361 1.00 92.62 93 SER A CA 1
ATOM 752 C C . SER A 1 93 ? 10.422 -1.744 -26.369 1.00 92.62 93 SER A C 1
ATOM 754 O O . SER A 1 93 ? 10.635 -2.027 -27.548 1.00 92.62 93 SER A O 1
ATOM 756 N N . LYS A 1 94 ? 10.593 -0.488 -25.925 1.00 91.12 94 LYS A N 1
ATOM 757 C CA . LYS A 1 94 ? 11.100 0.599 -26.781 1.00 91.12 94 LYS A CA 1
ATOM 758 C C . LYS A 1 94 ? 12.579 0.431 -27.112 1.00 91.12 94 LYS A C 1
ATOM 760 O O . LYS A 1 94 ? 12.968 0.763 -28.232 1.00 91.12 94 LYS A O 1
ATOM 765 N N . GLN A 1 95 ? 13.385 -0.041 -26.161 1.00 90.94 95 GLN A N 1
ATOM 766 C CA . GLN A 1 95 ? 14.804 -0.298 -26.402 1.00 90.94 95 GLN A CA 1
ATOM 767 C C . GLN A 1 95 ? 15.006 -1.504 -27.313 1.00 90.94 95 GLN A C 1
ATOM 769 O O . GLN A 1 95 ? 15.757 -1.402 -28.275 1.00 90.94 95 GLN A O 1
ATOM 774 N N . GLU A 1 96 ? 14.275 -2.597 -27.101 1.00 91.25 96 GLU A N 1
ATOM 775 C CA . GLU A 1 96 ? 14.297 -3.762 -27.990 1.00 91.25 96 GLU A CA 1
ATOM 776 C C . GLU A 1 96 ? 13.939 -3.377 -29.426 1.00 91.25 96 GLU A C 1
ATOM 778 O O . GLU A 1 96 ? 14.678 -3.691 -30.356 1.00 91.25 96 GLU A O 1
ATOM 783 N N . ALA A 1 97 ? 12.854 -2.619 -29.619 1.00 91.88 97 ALA A N 1
ATOM 784 C CA . ALA A 1 97 ? 12.460 -2.143 -30.942 1.00 91.88 97 ALA A CA 1
ATOM 785 C C . ALA A 1 97 ? 13.514 -1.225 -31.588 1.00 91.88 97 ALA A C 1
ATOM 787 O O . ALA A 1 97 ? 13.665 -1.224 -32.808 1.00 91.88 97 ALA A O 1
ATOM 788 N N . PHE A 1 98 ? 14.239 -0.434 -30.790 1.00 88.50 98 PHE A N 1
ATOM 789 C CA . PHE A 1 98 ? 15.339 0.391 -31.284 1.00 88.50 98 PHE A CA 1
ATOM 790 C C . PHE A 1 98 ? 16.560 -0.449 -31.680 1.00 88.50 98 PHE A C 1
ATOM 792 O O . PHE A 1 98 ? 17.132 -0.194 -32.732 1.00 88.50 98 PHE A O 1
ATOM 799 N N . LEU A 1 99 ? 16.929 -1.451 -30.880 1.00 88.06 99 LEU A N 1
ATOM 800 C CA . LEU A 1 99 ? 18.093 -2.311 -31.118 1.00 88.06 99 LEU A CA 1
ATOM 801 C C . LEU A 1 99 ? 17.875 -3.318 -32.256 1.00 88.06 99 LEU A C 1
ATOM 803 O O . LEU A 1 99 ? 18.826 -3.669 -32.946 1.00 88.06 99 LEU A O 1
ATOM 807 N N . LEU A 1 100 ? 16.635 -3.765 -32.470 1.00 91.94 100 LEU A N 1
ATOM 808 C CA . LEU A 1 100 ? 16.251 -4.616 -33.602 1.00 91.94 100 LEU A CA 1
ATOM 809 C C . LEU A 1 100 ? 16.140 -3.843 -34.923 1.00 91.94 100 LEU A C 1
ATOM 811 O O . LEU A 1 100 ? 15.956 -4.455 -35.975 1.00 91.94 100 LEU A O 1
ATOM 815 N N . ASN A 1 101 ? 16.207 -2.510 -34.888 1.00 89.31 101 ASN A N 1
ATOM 816 C CA . ASN A 1 101 ? 16.165 -1.711 -36.099 1.00 89.31 101 ASN A CA 1
ATOM 817 C C . ASN A 1 101 ? 17.512 -1.792 -36.835 1.00 89.31 101 ASN A C 1
ATOM 819 O O . ASN A 1 101 ? 18.506 -1.227 -36.389 1.00 89.31 101 ASN A O 1
ATOM 823 N N . GLU A 1 102 ? 17.523 -2.473 -37.981 1.00 87.69 102 GLU A N 1
ATOM 824 C CA . GLU A 1 102 ? 18.701 -2.613 -38.849 1.00 87.69 102 GLU A CA 1
ATOM 825 C C . GLU A 1 102 ? 18.925 -1.403 -39.779 1.00 87.69 102 GLU A C 1
ATOM 827 O O . GLU A 1 102 ? 19.876 -1.397 -40.561 1.00 87.69 102 GLU A O 1
ATOM 832 N N . ASP A 1 103 ? 18.064 -0.380 -39.729 1.00 90.75 103 ASP A N 1
ATOM 833 C CA . ASP A 1 103 ? 18.245 0.856 -40.493 1.00 90.75 103 ASP A CA 1
ATOM 834 C C . ASP A 1 103 ? 19.455 1.649 -39.978 1.00 90.75 103 ASP A C 1
ATOM 836 O O . ASP A 1 103 ? 19.454 2.183 -38.867 1.00 90.75 103 ASP A O 1
ATOM 840 N N . LEU A 1 104 ? 20.491 1.734 -40.814 1.00 88.75 104 LEU A N 1
ATOM 841 C CA . LEU A 1 104 ? 21.736 2.442 -40.517 1.00 88.75 104 LEU A CA 1
ATOM 842 C C . LEU A 1 104 ? 21.700 3.920 -40.932 1.00 88.75 104 LEU A C 1
ATOM 844 O O . LEU A 1 104 ? 22.683 4.625 -40.710 1.00 88.75 104 LEU A O 1
ATOM 848 N N . GLY A 1 105 ? 20.598 4.392 -41.523 1.00 91.44 105 GLY A N 1
ATOM 849 C CA . GLY A 1 105 ? 20.505 5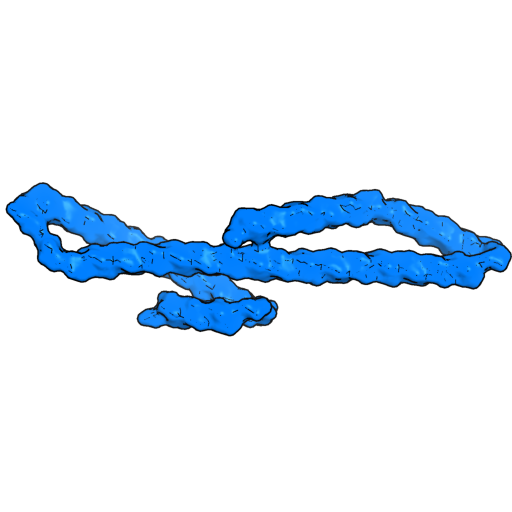.721 -42.112 1.00 91.44 105 GLY A CA 1
ATOM 850 C C . GLY A 1 105 ? 21.154 5.812 -43.500 1.00 91.44 105 GLY A C 1
ATOM 851 O O . GLY A 1 105 ? 22.065 5.062 -43.854 1.00 91.44 105 GLY A O 1
ATOM 852 N N . ASP A 1 106 ? 20.675 6.749 -44.317 1.00 95.12 106 ASP A N 1
ATOM 853 C CA . ASP A 1 106 ? 21.106 6.975 -45.705 1.00 95.12 106 ASP A CA 1
ATOM 854 C C . ASP A 1 106 ? 21.914 8.274 -45.894 1.00 95.12 106 ASP A C 1
ATOM 856 O O . ASP A 1 106 ? 22.377 8.591 -46.993 1.00 95.12 106 ASP A O 1
ATOM 860 N N . SER A 1 107 ? 22.098 9.029 -44.812 1.00 97.12 107 SER A N 1
ATOM 861 C CA . SER A 1 107 ? 22.747 10.340 -44.784 1.00 97.12 107 SER A CA 1
ATOM 862 C C . SER A 1 107 ? 23.531 10.551 -43.491 1.00 97.12 107 SER A C 1
ATOM 864 O O . SER A 1 107 ? 23.216 9.955 -42.460 1.00 97.12 107 SER A O 1
ATOM 866 N N . LEU A 1 108 ? 24.531 11.438 -43.523 1.00 94.88 108 LEU A N 1
ATOM 867 C CA . LEU A 1 108 ? 25.310 11.800 -42.333 1.00 94.88 108 LEU A CA 1
ATOM 868 C C . LEU A 1 108 ? 24.399 12.238 -41.175 1.00 94.88 108 LEU A C 1
ATOM 870 O O . LEU A 1 108 ? 24.527 11.708 -40.077 1.00 94.88 108 LEU A O 1
ATOM 874 N N . ASP A 1 109 ? 23.427 13.110 -41.450 1.00 96.38 109 ASP A N 1
ATOM 875 C CA . ASP A 1 109 ? 22.469 13.599 -40.452 1.00 96.38 109 ASP A CA 1
ATOM 876 C C . ASP A 1 109 ? 21.661 12.452 -39.813 1.00 96.38 109 ASP A C 1
ATOM 878 O O . ASP A 1 109 ? 21.452 12.431 -38.598 1.00 96.38 109 ASP A O 1
ATOM 882 N N . SER A 1 110 ? 21.221 11.470 -40.612 1.00 94.75 110 SER A N 1
ATOM 883 C CA . SER A 1 110 ? 20.486 10.302 -40.102 1.00 94.75 110 SER A CA 1
ATOM 884 C C . SER A 1 110 ? 21.358 9.394 -39.226 1.00 94.75 110 SER A C 1
ATOM 886 O O . SER A 1 110 ? 20.905 8.937 -38.176 1.00 94.75 110 SER A O 1
ATOM 888 N N . VAL A 1 111 ? 22.628 9.204 -39.596 1.00 95.00 111 VAL A N 1
ATOM 889 C CA . VAL A 1 111 ? 23.603 8.428 -38.816 1.00 95.00 111 VAL A CA 1
ATOM 890 C C . VAL A 1 111 ? 23.911 9.127 -37.491 1.00 95.00 111 VAL A C 1
ATOM 892 O O . VAL A 1 111 ? 23.901 8.489 -36.440 1.00 95.00 111 VAL A O 1
ATOM 895 N N . GLU A 1 112 ? 24.138 10.442 -37.506 1.00 95.38 112 GLU A N 1
ATOM 896 C CA . GLU A 1 112 ? 24.374 11.232 -36.291 1.00 95.38 112 GLU A CA 1
ATOM 897 C C . GLU A 1 112 ? 23.172 11.186 -35.336 1.00 95.38 112 GLU A C 1
ATOM 899 O O . GLU A 1 112 ? 23.343 11.066 -34.120 1.00 95.38 112 GLU A O 1
ATOM 904 N N . ALA A 1 113 ? 21.946 11.216 -35.870 1.00 93.25 113 ALA A N 1
ATOM 905 C CA . ALA A 1 113 ? 20.735 11.063 -35.072 1.00 93.25 113 ALA A CA 1
ATOM 906 C C . ALA A 1 113 ? 20.632 9.672 -34.416 1.00 93.25 113 ALA A C 1
ATOM 908 O O . ALA A 1 113 ? 20.261 9.580 -33.241 1.00 93.25 113 ALA A O 1
ATOM 909 N N . LEU A 1 114 ? 20.980 8.600 -35.140 1.00 93.38 114 LEU A N 1
ATOM 910 C CA . LEU A 1 114 ? 21.015 7.235 -34.603 1.00 93.38 114 LEU A CA 1
ATOM 911 C C . LEU A 1 114 ? 22.074 7.082 -33.504 1.00 93.38 114 LEU A C 1
ATOM 913 O O . LEU A 1 114 ? 21.766 6.546 -32.438 1.00 93.38 114 LEU A O 1
ATOM 917 N N . LEU A 1 115 ? 23.282 7.612 -33.720 1.00 93.25 115 LEU A N 1
ATOM 918 C CA . LEU A 1 115 ? 24.359 7.611 -32.725 1.00 93.25 115 LEU A CA 1
ATOM 919 C C . LEU A 1 115 ? 23.947 8.347 -31.451 1.00 93.25 115 LEU A C 1
ATOM 921 O O . LEU A 1 115 ? 24.092 7.813 -30.355 1.00 93.25 115 LEU A O 1
ATOM 925 N N . LYS A 1 116 ? 23.352 9.535 -31.586 1.00 94.50 116 LYS A N 1
ATOM 926 C CA . LYS A 1 116 ? 22.851 10.289 -30.435 1.00 94.50 116 LYS A CA 1
ATOM 927 C C . LYS A 1 116 ? 21.797 9.504 -29.654 1.00 94.50 116 LYS A C 1
ATOM 929 O O . LYS A 1 116 ? 21.846 9.466 -28.429 1.00 94.50 116 LYS A O 1
ATOM 934 N N . LYS A 1 117 ? 20.859 8.853 -30.349 1.00 90.88 117 LYS A N 1
ATOM 935 C CA . LYS A 1 117 ? 19.829 8.025 -29.706 1.00 90.88 117 LYS A CA 1
ATOM 936 C C . LYS A 1 117 ? 20.436 6.824 -28.973 1.00 90.88 117 LYS A C 1
ATOM 938 O O . LYS A 1 117 ? 19.950 6.467 -27.902 1.00 90.88 117 LYS A O 1
ATOM 943 N N . HIS A 1 118 ? 21.497 6.232 -29.519 1.00 91.56 118 HIS A N 1
ATOM 944 C CA . HIS A 1 118 ? 22.244 5.166 -28.858 1.00 91.56 118 HIS A CA 1
ATOM 945 C C . HIS A 1 118 ? 22.945 5.662 -27.587 1.00 91.56 118 HIS A C 1
ATOM 947 O O . HIS A 1 118 ? 22.753 5.075 -26.527 1.00 91.56 118 HIS A O 1
ATOM 953 N N . GLU A 1 119 ? 23.653 6.793 -27.647 1.00 93.56 119 GLU A N 1
ATOM 954 C CA . GLU A 1 119 ? 24.264 7.394 -26.455 1.00 93.56 119 GLU A CA 1
ATOM 955 C C . GLU A 1 119 ? 23.227 7.741 -25.375 1.00 93.56 119 GLU A C 1
ATOM 957 O O . GLU A 1 119 ? 23.478 7.570 -24.183 1.00 93.56 119 GLU A O 1
ATOM 962 N N . ASP A 1 120 ? 22.063 8.264 -25.770 1.00 91.12 120 ASP A N 1
ATOM 963 C CA . ASP A 1 120 ? 20.981 8.587 -24.837 1.00 91.12 120 ASP A CA 1
ATOM 964 C C . ASP A 1 120 ? 20.417 7.313 -24.179 1.00 91.12 120 ASP A C 1
ATOM 966 O O . ASP A 1 120 ? 20.104 7.323 -22.984 1.00 91.12 120 ASP A O 1
ATOM 970 N N . CYS A 1 121 ? 20.345 6.201 -24.921 1.00 89.25 121 CYS A N 1
ATOM 971 C CA . CYS A 1 121 ? 20.009 4.887 -24.373 1.00 89.25 121 CYS A CA 1
ATOM 972 C C . CYS A 1 121 ? 21.035 4.448 -23.319 1.00 89.25 121 CYS A C 1
ATOM 974 O O . CYS A 1 121 ? 20.643 4.167 -22.184 1.00 89.25 121 CYS A O 1
ATOM 976 N N . GLU A 1 122 ? 22.328 4.456 -23.652 1.00 91.19 122 GLU A N 1
ATOM 977 C CA . GLU A 1 122 ? 23.413 4.075 -22.735 1.00 91.19 122 GLU A CA 1
ATOM 978 C C . GLU A 1 122 ? 23.404 4.916 -21.452 1.00 91.19 122 GLU A C 1
ATOM 980 O O . GLU A 1 122 ? 23.485 4.379 -20.348 1.00 91.19 122 GLU A O 1
ATOM 985 N N . LYS A 1 123 ? 23.217 6.237 -21.576 1.00 91.69 123 LYS A N 1
ATOM 986 C CA . LYS A 1 123 ? 23.121 7.152 -20.426 1.00 91.69 123 LYS A CA 1
ATOM 987 C C . LYS A 1 123 ? 21.921 6.839 -19.530 1.00 91.69 123 LYS A C 1
ATOM 989 O O . LYS A 1 123 ? 21.988 7.068 -18.324 1.00 91.69 123 LYS A O 1
ATOM 994 N N . SER A 1 124 ? 20.823 6.340 -20.100 1.00 91.81 124 SER A N 1
ATOM 995 C CA . SER A 1 124 ? 19.610 6.005 -19.345 1.00 91.81 124 SER A CA 1
ATOM 996 C C . SER A 1 124 ? 19.661 4.640 -18.650 1.00 91.81 124 SER A C 1
ATOM 998 O O . SER A 1 124 ? 18.869 4.409 -17.736 1.00 91.81 124 SER A O 1
ATOM 1000 N N . LEU A 1 125 ? 20.589 3.760 -19.044 1.00 91.50 125 LEU A N 1
ATOM 1001 C CA . LEU A 1 125 ? 20.642 2.371 -18.587 1.00 91.50 125 LEU A CA 1
ATOM 1002 C C . LEU A 1 125 ? 20.848 2.262 -17.072 1.00 91.50 125 LEU A C 1
ATOM 1004 O O . LEU A 1 125 ? 20.071 1.595 -16.400 1.00 91.50 125 LEU A O 1
ATOM 1008 N N . SER A 1 126 ? 21.816 2.998 -16.520 1.00 91.75 126 SER A N 1
ATOM 1009 C CA . SER A 1 126 ? 22.104 2.975 -15.077 1.00 91.75 126 SER A CA 1
ATOM 1010 C C . SER A 1 126 ? 20.896 3.405 -14.233 1.00 91.75 126 SER A C 1
ATOM 1012 O O . SER A 1 126 ? 20.564 2.754 -13.245 1.00 91.75 126 SER A O 1
ATOM 1014 N N . ALA A 1 127 ? 20.168 4.444 -14.656 1.00 92.31 127 ALA A N 1
ATOM 1015 C CA . ALA A 1 127 ? 18.952 4.872 -13.963 1.00 92.31 127 ALA A CA 1
ATOM 1016 C C . ALA A 1 127 ? 17.829 3.824 -14.051 1.00 92.31 127 ALA A C 1
ATOM 1018 O O . ALA A 1 127 ? 16.946 3.776 -13.195 1.00 92.31 127 ALA A O 1
ATOM 1019 N N . GLN A 1 128 ? 17.826 3.004 -15.102 1.00 94.19 128 GLN A N 1
ATOM 1020 C CA . GLN A 1 128 ? 16.856 1.935 -15.263 1.00 94.19 128 GLN A CA 1
ATOM 1021 C C . GLN A 1 128 ? 17.208 0.702 -14.419 1.00 94.19 128 GLN A C 1
ATOM 1023 O O . GLN A 1 128 ? 16.310 0.113 -13.820 1.00 94.19 128 GLN A O 1
ATOM 1028 N N . GLU A 1 129 ? 18.490 0.357 -14.301 1.00 93.31 129 GLU A N 1
ATOM 1029 C CA . GLU A 1 129 ? 18.983 -0.693 -13.397 1.00 93.31 129 GLU A CA 1
ATOM 1030 C C . GLU A 1 129 ? 18.632 -0.383 -11.933 1.00 93.31 129 GLU A C 1
ATOM 1032 O O . GLU A 1 129 ? 18.144 -1.254 -11.207 1.00 93.31 129 GLU A O 1
ATOM 1037 N N . GLU A 1 130 ? 18.789 0.876 -11.510 1.00 94.88 130 GLU A N 1
ATOM 1038 C CA . GLU A 1 130 ? 18.374 1.328 -10.175 1.00 94.88 130 GLU A CA 1
ATOM 1039 C C . GLU A 1 130 ? 16.866 1.142 -9.950 1.00 94.88 130 GLU A C 1
ATOM 1041 O O . GLU A 1 130 ? 16.447 0.675 -8.890 1.00 94.88 130 GLU A O 1
ATOM 1046 N N . LYS A 1 131 ? 16.033 1.449 -10.955 1.00 94.94 131 LYS A N 1
ATOM 1047 C CA . LYS A 1 131 ? 14.577 1.246 -10.867 1.00 94.94 131 LYS A CA 1
ATOM 1048 C C . LYS A 1 131 ? 14.191 -0.225 -10.781 1.00 94.94 131 LYS A C 1
ATOM 1050 O O . LYS A 1 131 ? 13.309 -0.560 -9.997 1.00 94.94 131 LYS A O 1
ATOM 1055 N N . ILE A 1 132 ? 14.828 -1.091 -11.569 1.00 95.69 132 ILE A N 1
ATOM 1056 C CA . ILE A 1 132 ? 14.585 -2.541 -11.523 1.00 95.69 132 ILE A CA 1
ATOM 1057 C C . ILE A 1 132 ? 14.975 -3.091 -10.151 1.00 95.69 132 ILE A C 1
ATOM 1059 O O . ILE A 1 132 ? 14.205 -3.835 -9.552 1.00 95.69 132 ILE A O 1
ATOM 1063 N N . THR A 1 133 ? 16.113 -2.651 -9.611 1.00 96.25 133 THR A N 1
ATOM 1064 C CA . THR A 1 133 ? 16.560 -3.023 -8.261 1.00 96.25 133 THR A CA 1
ATOM 1065 C C . THR A 1 133 ? 15.545 -2.584 -7.203 1.00 96.25 133 THR A C 1
ATOM 1067 O O . THR A 1 133 ? 15.136 -3.380 -6.361 1.00 96.25 133 THR A O 1
ATOM 1070 N N . ALA A 1 134 ? 15.068 -1.338 -7.272 1.00 96.62 134 ALA A N 1
ATOM 1071 C CA . ALA A 1 134 ? 14.049 -0.838 -6.353 1.00 96.62 134 ALA A CA 1
ATOM 1072 C C . ALA A 1 134 ? 12.721 -1.614 -6.467 1.00 96.62 134 ALA A C 1
ATOM 1074 O O . ALA A 1 134 ? 12.068 -1.866 -5.452 1.00 96.62 134 ALA A O 1
ATOM 1075 N N . LEU A 1 135 ? 12.328 -2.019 -7.679 1.00 97.12 135 LEU A N 1
ATOM 1076 C CA . LEU A 1 135 ? 11.138 -2.839 -7.912 1.00 97.12 135 LEU A CA 1
ATOM 1077 C C . LEU A 1 135 ? 11.281 -4.257 -7.361 1.00 97.12 135 LEU A C 1
ATOM 1079 O O . LEU A 1 135 ? 10.325 -4.767 -6.776 1.00 97.12 135 LEU A O 1
ATOM 1083 N N . ASP A 1 136 ? 12.452 -4.875 -7.503 1.00 97.56 136 ASP A N 1
ATOM 1084 C CA . ASP A 1 136 ? 12.748 -6.181 -6.910 1.00 97.56 136 ASP A CA 1
ATOM 1085 C C . ASP A 1 136 ? 12.683 -6.128 -5.377 1.00 97.56 136 ASP A C 1
ATOM 1087 O O . ASP A 1 136 ? 12.002 -6.941 -4.740 1.00 97.56 136 ASP A O 1
ATOM 1091 N N . GLU A 1 137 ? 13.306 -5.116 -4.769 1.00 97.94 137 GLU A N 1
ATOM 1092 C CA . GLU A 1 137 ? 13.224 -4.894 -3.325 1.00 97.94 137 GLU A CA 1
ATOM 1093 C C . GLU A 1 137 ? 11.781 -4.670 -2.865 1.00 97.94 137 GLU A C 1
ATOM 1095 O O . GLU A 1 137 ? 11.364 -5.202 -1.831 1.00 97.94 137 GLU A O 1
ATOM 1100 N N . PHE A 1 138 ? 11.009 -3.885 -3.620 1.00 98.25 138 PHE A N 1
ATOM 1101 C CA . PHE A 1 138 ? 9.614 -3.614 -3.302 1.00 98.25 138 PHE A CA 1
ATOM 1102 C C . PHE A 1 138 ? 8.765 -4.887 -3.386 1.00 98.25 138 PHE A C 1
ATOM 1104 O O . PHE A 1 138 ? 8.111 -5.248 -2.408 1.00 98.25 138 PHE A O 1
ATOM 1111 N N . ALA A 1 139 ? 8.851 -5.633 -4.488 1.00 98.19 139 ALA A N 1
ATOM 1112 C CA . ALA A 1 139 ? 8.159 -6.908 -4.660 1.00 98.19 139 ALA A CA 1
ATOM 1113 C C . ALA A 1 139 ? 8.532 -7.919 -3.565 1.00 98.19 139 ALA A C 1
ATOM 1115 O O . ALA A 1 139 ? 7.665 -8.584 -2.992 1.00 98.19 139 ALA A O 1
ATOM 1116 N N . THR A 1 140 ? 9.817 -7.995 -3.217 1.00 98.00 140 THR A N 1
ATOM 1117 C CA . THR A 1 140 ? 10.315 -8.862 -2.148 1.00 98.00 140 THR A CA 1
ATOM 1118 C C . THR A 1 140 ? 9.714 -8.492 -0.792 1.00 98.00 140 THR A C 1
ATOM 1120 O O . THR A 1 140 ? 9.277 -9.388 -0.065 1.00 98.00 140 THR A O 1
ATOM 1123 N N . LYS A 1 141 ? 9.605 -7.196 -0.467 1.00 98.19 141 LYS A N 1
ATOM 1124 C CA . LYS A 1 141 ? 8.924 -6.731 0.754 1.00 98.19 141 LYS A CA 1
ATOM 1125 C C . LYS A 1 141 ? 7.447 -7.126 0.767 1.00 98.19 141 LYS A C 1
ATOM 1127 O O . LYS A 1 141 ? 6.974 -7.621 1.788 1.00 98.19 141 LYS A O 1
ATOM 1132 N N . LEU A 1 142 ? 6.729 -6.978 -0.350 1.00 98.19 142 LEU A N 1
ATOM 1133 C CA . LEU A 1 142 ? 5.319 -7.385 -0.438 1.00 98.19 142 LEU A CA 1
ATOM 1134 C C . LEU A 1 142 ? 5.149 -8.887 -0.169 1.00 98.19 142 LEU A C 1
ATOM 1136 O O . LEU A 1 142 ? 4.289 -9.293 0.613 1.00 98.19 142 LEU A O 1
ATOM 1140 N N . ILE A 1 143 ? 6.007 -9.722 -0.753 1.00 97.94 143 ILE A N 1
ATOM 1141 C CA . ILE A 1 143 ? 5.961 -11.176 -0.555 1.00 97.94 143 ILE A CA 1
ATOM 1142 C C . ILE A 1 143 ? 6.278 -11.546 0.902 1.00 97.94 143 ILE A C 1
ATOM 1144 O O . ILE A 1 143 ? 5.550 -12.337 1.506 1.00 97.94 143 ILE A O 1
ATOM 1148 N N . GLN A 1 144 ? 7.328 -10.957 1.487 1.00 97.69 144 GLN A N 1
ATOM 1149 C CA . GLN A 1 144 ? 7.732 -11.204 2.878 1.00 97.69 144 GLN A CA 1
ATOM 1150 C C . GLN A 1 144 ? 6.657 -10.786 3.887 1.00 97.69 144 GLN A C 1
ATOM 1152 O O . GLN A 1 144 ? 6.437 -11.486 4.874 1.00 97.69 144 GLN A O 1
ATOM 1157 N N . ASN A 1 145 ? 5.940 -9.698 3.604 1.00 96.62 145 ASN A N 1
ATOM 1158 C CA . ASN A 1 145 ? 4.839 -9.206 4.433 1.00 96.62 145 ASN A CA 1
ATOM 1159 C C . ASN A 1 145 ? 3.517 -9.959 4.198 1.00 96.62 145 ASN A C 1
ATOM 1161 O O . ASN A 1 145 ? 2.476 -9.541 4.698 1.00 96.62 145 ASN A O 1
ATOM 1165 N N . ASN A 1 146 ? 3.546 -11.078 3.463 1.00 96.44 146 ASN A N 1
ATOM 1166 C CA . ASN A 1 146 ? 2.382 -11.913 3.168 1.00 96.44 146 ASN A CA 1
ATOM 1167 C C . ASN A 1 146 ? 1.234 -11.133 2.500 1.00 96.44 146 ASN A C 1
ATOM 1169 O O . ASN A 1 146 ? 0.062 -11.332 2.821 1.00 96.44 146 ASN A O 1
ATOM 1173 N N . HIS A 1 147 ? 1.586 -10.252 1.561 1.00 98.19 147 HIS A N 1
ATOM 1174 C CA . HIS A 1 147 ? 0.633 -9.487 0.765 1.00 98.19 147 HIS A CA 1
ATOM 1175 C C . HIS A 1 147 ? -0.389 -10.403 0.068 1.00 98.19 147 HIS A C 1
ATOM 1177 O O . HIS A 1 147 ? -0.029 -11.475 -0.431 1.00 98.19 147 HIS A O 1
ATOM 1183 N N . TYR A 1 148 ? -1.659 -9.987 -0.019 1.00 97.69 148 TYR A N 1
ATOM 1184 C CA . TYR A 1 148 ? -2.736 -10.837 -0.558 1.00 97.69 148 TYR A CA 1
ATOM 1185 C C . TYR A 1 148 ? -2.484 -11.314 -2.001 1.00 97.69 148 TYR A C 1
ATOM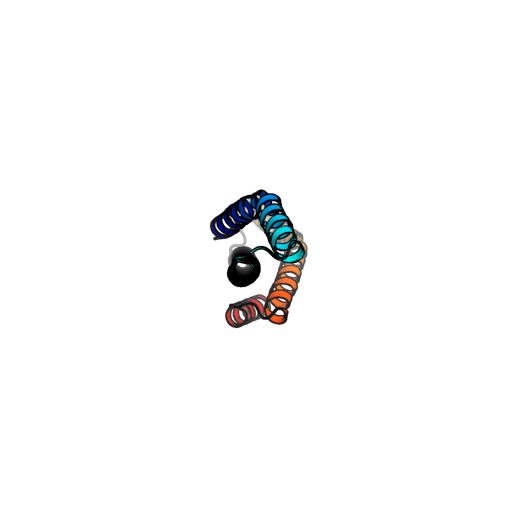 1187 O O . TYR A 1 148 ? -2.903 -12.405 -2.371 1.00 97.69 148 TYR A O 1
ATOM 1195 N N . ALA A 1 149 ? -1.778 -10.511 -2.802 1.00 97.81 149 ALA A N 1
ATOM 1196 C CA . ALA A 1 149 ? -1.403 -10.808 -4.190 1.00 97.81 149 ALA A CA 1
ATOM 1197 C C . ALA A 1 149 ? 0.048 -11.306 -4.356 1.00 97.81 149 ALA A C 1
ATOM 1199 O O . ALA A 1 149 ? 0.625 -11.169 -5.431 1.00 97.81 149 ALA A O 1
ATOM 1200 N N . LYS A 1 150 ? 0.680 -11.842 -3.302 1.00 97.94 150 LYS A N 1
ATOM 1201 C CA . LYS A 1 150 ? 2.104 -12.235 -3.325 1.00 97.94 150 LYS A CA 1
ATOM 1202 C C . LYS A 1 150 ? 2.490 -13.195 -4.459 1.00 97.94 150 LYS A C 1
ATOM 1204 O O . LYS A 1 150 ? 3.594 -13.078 -4.972 1.00 97.94 150 LYS A O 1
ATOM 1209 N N . GLU A 1 151 ? 1.603 -14.104 -4.867 1.00 97.81 151 GLU A N 1
ATOM 1210 C CA . GLU A 1 151 ? 1.873 -15.062 -5.954 1.00 97.81 151 GLU A CA 1
ATOM 1211 C C . GLU A 1 151 ? 1.954 -14.355 -7.319 1.00 97.81 151 GLU A C 1
ATOM 1213 O O . GLU A 1 151 ? 2.870 -14.596 -8.109 1.00 97.81 151 GLU A O 1
ATOM 1218 N N . ASP A 1 152 ? 1.041 -13.411 -7.568 1.00 97.31 152 ASP A N 1
ATOM 1219 C CA . ASP A 1 152 ? 1.043 -12.592 -8.784 1.00 97.31 152 ASP A CA 1
ATOM 1220 C C . ASP A 1 152 ? 2.246 -11.639 -8.804 1.00 97.31 152 ASP A C 1
ATOM 1222 O O . ASP A 1 152 ? 2.880 -11.446 -9.844 1.00 97.31 152 ASP A O 1
ATOM 1226 N N . VAL A 1 153 ? 2.583 -11.057 -7.645 1.00 97.94 153 VAL A N 1
ATOM 1227 C CA . VAL A 1 153 ? 3.770 -10.207 -7.472 1.00 97.94 153 VAL A CA 1
ATOM 1228 C C . VAL A 1 153 ? 5.047 -11.003 -7.739 1.00 97.94 153 VAL A C 1
ATOM 1230 O O . VAL A 1 153 ? 5.896 -10.530 -8.489 1.00 97.94 153 VAL A O 1
ATOM 1233 N N . ALA A 1 154 ? 5.170 -12.218 -7.195 1.00 97.31 154 ALA A N 1
ATOM 1234 C CA . ALA A 1 154 ? 6.318 -13.091 -7.431 1.00 97.31 154 ALA A CA 1
ATOM 1235 C C . ALA A 1 154 ? 6.465 -13.436 -8.916 1.00 97.31 154 ALA A C 1
ATOM 1237 O O . ALA A 1 154 ? 7.537 -13.254 -9.479 1.00 97.31 154 ALA A O 1
ATOM 1238 N N . THR A 1 155 ? 5.369 -13.828 -9.571 1.00 96.44 155 THR A N 1
ATOM 1239 C CA . THR A 1 155 ? 5.373 -14.159 -11.004 1.00 96.44 155 THR A CA 1
ATOM 1240 C C . THR A 1 155 ? 5.858 -12.986 -11.859 1.00 96.44 155 THR A C 1
ATOM 1242 O O . THR A 1 155 ? 6.677 -13.164 -12.758 1.00 96.44 155 THR A O 1
ATOM 1245 N N . ARG A 1 156 ? 5.379 -11.767 -11.579 1.00 95.25 156 ARG A N 1
ATOM 1246 C CA . ARG A 1 156 ? 5.791 -10.560 -12.315 1.00 95.25 156 ARG A CA 1
ATOM 1247 C C . ARG A 1 156 ? 7.223 -10.141 -12.012 1.00 95.25 156 ARG A C 1
ATOM 1249 O O . ARG A 1 156 ? 7.933 -9.747 -12.927 1.00 95.25 156 ARG A O 1
ATOM 1256 N N . ARG A 1 157 ? 7.646 -10.231 -10.752 1.00 95.31 157 ARG A N 1
ATOM 1257 C CA . ARG A 1 157 ? 9.030 -9.960 -10.349 1.00 95.31 157 ARG A CA 1
ATOM 1258 C C . ARG A 1 157 ? 9.991 -10.907 -11.060 1.00 95.31 157 ARG A C 1
ATOM 1260 O O . ARG A 1 157 ? 10.982 -10.456 -11.614 1.00 95.31 157 ARG A O 1
ATOM 1267 N N . ASP A 1 158 ? 9.674 -12.196 -11.100 1.00 94.69 158 ASP A N 1
ATOM 1268 C CA . ASP A 1 158 ? 10.517 -13.182 -11.769 1.00 94.69 158 ASP A CA 1
ATOM 1269 C C . ASP A 1 158 ? 10.560 -12.932 -13.289 1.00 94.69 158 ASP A C 1
ATOM 1271 O O . ASP A 1 158 ? 11.607 -13.097 -13.904 1.00 94.69 158 ASP A O 1
ATOM 1275 N N . ALA A 1 159 ? 9.463 -12.474 -13.904 1.00 91.25 159 ALA A N 1
ATOM 1276 C CA . ALA A 1 159 ? 9.458 -12.060 -15.310 1.00 91.25 159 ALA A CA 1
ATOM 1277 C C . ALA A 1 159 ? 10.299 -10.797 -15.581 1.00 91.25 159 ALA A C 1
ATOM 1279 O O . ALA A 1 159 ? 10.878 -10.688 -16.652 1.00 91.25 159 ALA A O 1
ATOM 1280 N N . LEU A 1 160 ? 10.381 -9.866 -14.624 1.00 87.44 160 LEU A N 1
ATOM 1281 C CA . LEU A 1 160 ? 11.184 -8.640 -14.728 1.00 87.44 160 LEU A CA 1
ATOM 1282 C C . LEU A 1 160 ? 12.698 -8.913 -14.662 1.00 87.44 160 LEU A C 1
ATOM 1284 O O . LEU A 1 160 ? 13.488 -8.131 -15.182 1.00 87.44 160 LEU A O 1
ATOM 1288 N N . LEU A 1 161 ? 13.100 -9.982 -13.968 1.00 87.38 161 LEU A N 1
ATOM 1289 C CA . LEU A 1 161 ? 14.503 -10.314 -13.692 1.00 87.38 161 LEU A CA 1
ATOM 1290 C C . LEU A 1 161 ? 15.107 -11.350 -14.657 1.00 87.38 161 LEU A C 1
ATOM 1292 O O . LEU A 1 161 ? 16.295 -11.655 -14.532 1.00 87.38 161 LEU A O 1
ATOM 1296 N N . ASN A 1 162 ? 14.305 -11.910 -15.567 1.00 73.38 162 ASN A N 1
ATOM 1297 C CA . ASN A 1 162 ? 14.738 -12.874 -16.588 1.00 73.38 162 ASN A CA 1
ATOM 1298 C C . ASN A 1 162 ? 14.960 -12.190 -17.937 1.00 73.38 162 ASN A C 1
ATOM 1300 O O . ASN A 1 162 ? 15.917 -12.604 -18.631 1.00 73.38 162 ASN A O 1
#

InterPro domains:
  IPR002017 Spectrin repeat [PF00435] (1-74)
  IPR002017 Spectrin repeat [PF00435] (77-161)
  IPR018159 Spectrin/alpha-actinin [SM00150] (1-73)
  IPR018159 Spectrin/alpha-actinin [SM00150] (79-162)
  IPR018159 Spectrin/alpha-actinin [cd00176] (1-157)

Secondary structure (DSSP, 8-state):
-HHHHHHHHHHHHHHHHHHHHTHHHHHHHHHHHHHHHHTT-TTHHHHHHHHHHHHHHHHHHHHHHHHHHHHHHHHHHHHHHHHHHHHHHHHHHHHHHHHT-----SSHHHHHHHHHHHHHHHHHHHHHHHHHHHHHHHHHHHHHTT-TTHHHHHHHHHHHH-

Sequence (162 aa):
DVAGAEALLDRHQEHKGEIDAHEDSFKSADDSGQTLLAAGHYASDEVKEKLTVLSEERTALLELWELRRQQYEQCMDLQLFYRDTEQVDNWMSKQEAFLLNEDLGDSLDSVEALLKKHEDCEKSLSAQEEKITALDEFATKLIQNNHYAKEDVATRRDALLN